Protein AF-A0A5L6UKN4-F1 (afdb_monomer_lite)

Radius of gyration: 23.19 Å; chains: 1; bounding box: 51×38×52 Å

Sequence (115 aa):
MRKDVLEGVLLHIMNEIHPNFAALAKQYNCDYRTVKRYYEAGLTGDLDKLRERKPSVPPLLHGFEEIIRDKLELNCSAASIFYFLGKKGYKGSYTTIKRYCRKYREEKVQKATIR

pLDDT: mean 83.46, std 8.92, range [52.97, 92.94]

Organism: Listeria monocytogenes (NCBI:txid1639)

Structure (mmCIF, N/CA/C/O backbone):
data_AF-A0A5L6UKN4-F1
#
_entry.id   AF-A0A5L6UKN4-F1
#
loop_
_atom_site.group_PDB
_atom_site.id
_atom_site.type_symbol
_atom_site.label_atom_id
_atom_site.label_alt_id
_atom_site.label_comp_id
_atom_site.label_asym_id
_atom_site.label_entity_id
_atom_site.label_seq_id
_atom_site.pdbx_PDB_ins_code
_atom_site.Cartn_x
_atom_site.Cartn_y
_atom_site.Cartn_z
_atom_site.occupancy
_atom_site.B_iso_or_equiv
_atom_site.auth_seq_id
_atom_site.auth_comp_id
_atom_site.auth_asym_id
_atom_site.auth_atom_id
_atom_site.pdbx_PDB_model_num
ATOM 1 N N . MET A 1 1 ? 12.580 3.727 -7.034 1.00 70.31 1 MET A N 1
ATOM 2 C CA . MET A 1 1 ? 12.918 3.656 -8.471 1.00 70.31 1 MET A CA 1
ATOM 3 C C . MET A 1 1 ? 14.361 4.115 -8.635 1.00 70.31 1 MET A C 1
ATOM 5 O O . MET A 1 1 ? 14.734 5.061 -7.950 1.00 70.31 1 MET A O 1
ATOM 9 N N . ARG A 1 2 ? 15.169 3.428 -9.448 1.00 78.38 2 ARG A N 1
ATOM 10 C CA . ARG A 1 2 ? 16.585 3.743 -9.701 1.00 78.38 2 ARG A CA 1
ATOM 11 C C . ARG A 1 2 ? 16.685 4.779 -10.825 1.00 78.38 2 ARG A C 1
ATOM 13 O O . ARG A 1 2 ? 16.261 4.495 -11.938 1.00 78.38 2 ARG A O 1
ATOM 20 N N . LYS A 1 3 ? 17.142 5.996 -10.508 1.00 84.12 3 LYS A N 1
ATOM 21 C CA . LYS A 1 3 ? 17.145 7.133 -11.451 1.00 84.12 3 LYS A CA 1
ATOM 22 C C . LYS A 1 3 ? 18.173 6.960 -12.573 1.00 84.12 3 LYS A C 1
ATOM 24 O O . LYS A 1 3 ? 17.873 7.261 -13.717 1.00 84.12 3 LYS A O 1
ATOM 29 N N . ASP A 1 4 ? 19.313 6.369 -12.243 1.00 85.88 4 ASP A N 1
ATOM 30 C CA . ASP A 1 4 ? 20.410 6.031 -13.151 1.00 85.88 4 ASP A CA 1
ATOM 31 C C . ASP A 1 4 ? 19.964 5.136 -14.319 1.00 85.88 4 ASP A C 1
ATOM 33 O O . ASP A 1 4 ? 20.252 5.424 -15.478 1.00 85.88 4 ASP A O 1
ATOM 37 N N . VAL A 1 5 ? 19.192 4.084 -14.027 1.00 84.62 5 VAL A N 1
ATOM 38 C CA . VAL A 1 5 ? 18.654 3.181 -15.061 1.00 84.62 5 VAL A CA 1
ATOM 39 C C . VAL A 1 5 ? 17.596 3.885 -15.910 1.00 84.62 5 VAL A C 1
ATOM 41 O O . VAL A 1 5 ? 17.497 3.632 -17.107 1.00 84.62 5 VAL A O 1
ATOM 44 N N . LEU A 1 6 ? 16.805 4.774 -15.303 1.00 85.44 6 LEU A N 1
ATOM 45 C CA . LEU A 1 6 ? 15.762 5.512 -16.008 1.00 85.44 6 LEU A CA 1
ATOM 46 C C . LEU A 1 6 ? 16.348 6.466 -17.048 1.00 85.44 6 LEU A C 1
ATOM 48 O O . LEU A 1 6 ? 15.924 6.437 -18.196 1.00 85.44 6 LEU A O 1
ATOM 52 N N . GLU A 1 7 ? 17.328 7.276 -16.655 1.00 86.31 7 GLU A N 1
ATOM 53 C CA . GLU A 1 7 ? 18.000 8.225 -17.546 1.00 86.31 7 GLU A CA 1
ATOM 54 C C . GLU A 1 7 ? 18.674 7.498 -18.714 1.00 86.31 7 GLU A C 1
ATOM 56 O O . GLU A 1 7 ? 18.486 7.875 -19.871 1.00 86.31 7 GLU A O 1
ATOM 61 N N . GLY A 1 8 ? 19.365 6.388 -18.428 1.00 84.94 8 GLY A N 1
ATOM 62 C CA . GLY A 1 8 ? 19.970 5.542 -19.456 1.00 84.94 8 GLY A CA 1
ATOM 63 C C . GLY A 1 8 ? 18.952 5.005 -20.461 1.00 84.94 8 GLY A C 1
ATOM 64 O O . GLY A 1 8 ? 19.192 5.028 -21.663 1.00 84.94 8 GLY A O 1
ATOM 65 N N . VAL A 1 9 ? 17.790 4.554 -19.991 1.00 86.88 9 VAL A N 1
ATOM 66 C CA . VAL A 1 9 ? 16.714 4.035 -20.844 1.00 86.88 9 VAL A CA 1
ATOM 67 C C . VAL A 1 9 ? 16.031 5.144 -21.654 1.00 86.88 9 VAL A C 1
ATOM 69 O O . VAL A 1 9 ? 15.761 4.944 -22.838 1.00 86.88 9 VAL A O 1
ATOM 72 N N . LEU A 1 10 ? 15.793 6.315 -21.057 1.00 85.62 10 LEU A N 1
ATOM 73 C CA . LEU A 1 10 ? 15.163 7.457 -21.730 1.00 85.62 10 LEU A CA 1
ATOM 74 C C . LEU A 1 10 ? 15.990 7.952 -22.916 1.00 85.62 10 LEU A C 1
ATOM 76 O O . LEU A 1 10 ? 15.417 8.239 -23.962 1.00 85.62 10 LEU A O 1
ATOM 80 N N . LEU A 1 11 ? 17.321 7.966 -22.801 1.00 86.25 11 LEU A N 1
ATOM 81 C CA . LEU A 1 11 ? 18.207 8.308 -23.918 1.00 86.25 11 LEU A CA 1
ATOM 82 C C . LEU A 1 11 ? 17.981 7.402 -25.138 1.00 86.25 11 LEU A C 1
ATOM 84 O O . LEU A 1 11 ? 17.990 7.873 -26.270 1.00 86.25 11 LEU A O 1
ATOM 88 N N . HIS A 1 12 ? 17.742 6.106 -24.929 1.00 85.31 12 HIS A N 1
ATOM 89 C CA . HIS A 1 12 ? 17.499 5.169 -26.031 1.00 85.31 12 HIS A CA 1
ATOM 90 C C . HIS A 1 12 ? 16.104 5.344 -26.637 1.00 85.31 12 HIS A C 1
ATOM 92 O O . HIS A 1 12 ? 15.956 5.231 -27.850 1.00 85.31 12 HIS A O 1
ATOM 98 N N . ILE A 1 13 ? 15.108 5.677 -25.810 1.00 85.69 13 ILE A N 1
ATOM 99 C CA . ILE A 1 13 ? 13.753 6.014 -26.266 1.00 85.69 13 ILE A CA 1
ATOM 100 C C . ILE A 1 13 ? 13.774 7.294 -27.115 1.00 85.69 13 ILE A C 1
ATOM 102 O O . ILE A 1 13 ? 13.182 7.309 -28.187 1.00 85.69 13 ILE A O 1
ATOM 106 N N . MET A 1 14 ? 14.495 8.335 -26.682 1.00 86.06 14 MET A N 1
ATOM 107 C CA . MET A 1 14 ? 14.640 9.594 -27.431 1.00 86.06 14 MET A CA 1
ATOM 108 C C . MET A 1 14 ? 15.326 9.405 -28.786 1.00 86.06 14 MET A C 1
ATOM 110 O O . MET A 1 14 ? 15.003 10.107 -29.735 1.00 86.06 14 MET A O 1
ATOM 114 N N . ASN A 1 15 ? 16.261 8.459 -28.872 1.00 87.75 15 ASN A N 1
ATOM 115 C CA . ASN A 1 15 ? 16.965 8.129 -30.109 1.00 87.75 15 ASN A CA 1
ATOM 116 C C . ASN A 1 15 ? 16.211 7.109 -30.984 1.00 87.75 15 ASN A C 1
ATOM 118 O O . ASN A 1 15 ? 16.760 6.683 -31.992 1.00 87.75 15 ASN A O 1
ATOM 122 N N . GLU A 1 16 ? 15.005 6.675 -30.590 1.00 80.94 16 GLU A N 1
ATOM 123 C CA . GLU A 1 16 ? 14.197 5.648 -31.277 1.00 80.94 16 GLU A CA 1
ATOM 124 C C . GLU A 1 16 ? 14.926 4.303 -31.494 1.00 80.94 16 GLU A C 1
ATOM 126 O O . GLU A 1 16 ? 14.575 3.501 -32.359 1.00 80.94 16 GLU A O 1
ATOM 131 N N . ILE A 1 17 ? 15.941 4.014 -30.672 1.00 85.06 17 ILE A N 1
ATOM 132 C CA . ILE A 1 17 ? 16.750 2.794 -30.763 1.00 85.06 17 ILE A CA 1
ATOM 133 C C . ILE A 1 17 ? 16.251 1.780 -29.738 1.00 85.06 17 ILE A C 1
ATOM 135 O O . ILE A 1 17 ? 16.056 2.096 -28.564 1.00 85.06 17 ILE A O 1
ATOM 139 N N . HIS A 1 18 ? 16.110 0.522 -30.158 1.00 85.44 18 HIS A N 1
ATOM 140 C CA . HIS A 1 18 ? 15.866 -0.582 -29.237 1.00 85.44 18 HIS A CA 1
ATOM 141 C C . HIS A 1 18 ? 17.174 -0.976 -28.525 1.00 85.44 18 HIS A C 1
ATOM 143 O O . HIS A 1 18 ? 18.078 -1.519 -29.169 1.00 85.44 18 HIS A O 1
ATOM 149 N N . PRO A 1 19 ? 17.324 -0.714 -27.214 1.00 85.94 19 PRO A N 1
ATOM 150 C CA . PRO A 1 19 ? 18.567 -1.004 -26.519 1.00 85.94 19 PRO A CA 1
ATOM 151 C C . PRO A 1 19 ? 18.771 -2.502 -26.301 1.00 85.94 19 PRO A C 1
ATOM 153 O O . PRO A 1 19 ? 17.829 -3.258 -26.057 1.00 85.94 19 PRO A O 1
ATOM 156 N N . ASN A 1 20 ? 20.034 -2.925 -26.227 1.00 91.31 20 ASN A N 1
ATOM 157 C CA . ASN A 1 20 ? 20.352 -4.226 -25.652 1.00 91.31 20 ASN A CA 1
ATOM 158 C C . ASN A 1 20 ? 20.206 -4.167 -24.123 1.00 91.31 20 ASN A C 1
ATOM 160 O O . ASN A 1 20 ? 21.107 -3.736 -23.398 1.00 91.31 20 ASN A O 1
ATOM 164 N N . PHE A 1 21 ? 19.069 -4.651 -23.629 1.00 90.75 21 PHE A N 1
ATOM 165 C CA . PHE A 1 21 ? 18.746 -4.648 -22.206 1.00 90.75 21 PHE A CA 1
ATOM 166 C C . PHE A 1 21 ? 19.772 -5.386 -21.333 1.00 90.75 21 PHE A C 1
ATOM 168 O O . PHE A 1 21 ? 20.006 -4.972 -20.201 1.00 90.75 21 PHE A O 1
ATOM 175 N N . ALA A 1 22 ? 20.396 -6.461 -21.829 1.00 90.50 22 ALA A N 1
ATOM 176 C CA . ALA A 1 22 ? 21.380 -7.229 -21.063 1.00 90.50 22 ALA A CA 1
ATOM 177 C C . ALA A 1 22 ? 22.715 -6.481 -20.921 1.00 90.50 22 ALA A C 1
ATOM 179 O O . ALA A 1 22 ? 23.371 -6.576 -19.884 1.00 90.50 22 ALA A O 1
ATOM 180 N N . ALA A 1 23 ? 23.106 -5.715 -21.942 1.00 91.62 23 ALA A N 1
ATOM 181 C CA . ALA A 1 23 ? 24.295 -4.869 -21.890 1.00 91.62 23 ALA A CA 1
ATOM 182 C C . ALA A 1 23 ? 24.097 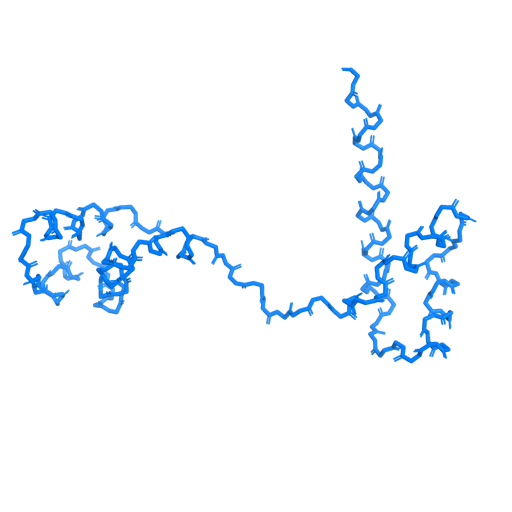-3.692 -20.921 1.00 91.62 23 ALA A C 1
ATOM 184 O O . ALA A 1 23 ? 24.929 -3.482 -20.038 1.00 91.62 23 ALA A O 1
ATOM 185 N N . LEU A 1 24 ? 22.952 -3.001 -21.005 1.00 90.25 24 LEU A N 1
ATOM 186 C CA . LEU A 1 24 ? 22.599 -1.931 -20.063 1.00 90.25 24 LEU A CA 1
ATOM 187 C C . LEU A 1 24 ? 22.506 -2.449 -18.623 1.00 90.25 24 LEU A C 1
ATOM 189 O O . LEU A 1 24 ? 23.006 -1.818 -17.696 1.00 90.25 24 LEU A O 1
ATOM 193 N N . ALA A 1 25 ? 21.920 -3.629 -18.425 1.00 91.62 25 ALA A N 1
ATOM 194 C CA . ALA A 1 25 ? 21.821 -4.257 -17.112 1.00 91.62 25 ALA A CA 1
ATOM 195 C C . ALA A 1 25 ? 23.197 -4.464 -16.457 1.00 91.62 25 ALA A C 1
ATOM 197 O O . ALA A 1 25 ? 23.364 -4.156 -15.277 1.00 91.62 25 ALA A O 1
ATOM 198 N N . LYS A 1 26 ? 24.196 -4.909 -17.233 1.00 92.94 26 LYS A N 1
ATOM 199 C CA . LYS A 1 26 ? 25.585 -5.048 -16.768 1.00 92.94 26 LYS A CA 1
ATOM 200 C C . LYS A 1 26 ? 26.220 -3.697 -16.439 1.00 92.94 26 LYS A C 1
ATOM 202 O O . LYS A 1 26 ? 26.846 -3.579 -15.392 1.00 92.94 26 LYS A O 1
ATOM 207 N N . GLN A 1 27 ? 26.022 -2.684 -17.286 1.00 90.56 27 GLN A N 1
ATOM 208 C CA . GLN A 1 27 ? 26.563 -1.336 -17.072 1.00 90.56 27 GLN A CA 1
ATOM 209 C C . GLN A 1 27 ? 26.046 -0.703 -15.772 1.00 90.56 27 GLN A C 1
ATOM 211 O O . GLN A 1 27 ? 26.821 -0.133 -15.010 1.00 90.56 27 GLN A O 1
ATOM 216 N N . TYR A 1 28 ? 24.747 -0.839 -15.491 1.00 88.50 28 TYR A N 1
ATOM 217 C CA . TYR A 1 28 ? 24.117 -0.275 -14.291 1.00 88.50 28 TYR A CA 1
ATOM 218 C C . TYR A 1 28 ? 24.094 -1.230 -13.086 1.00 88.50 28 TYR A C 1
ATOM 220 O O . TYR A 1 28 ? 23.513 -0.902 -12.043 1.00 88.50 28 TYR A O 1
ATOM 228 N N . ASN A 1 29 ? 24.711 -2.411 -13.217 1.00 91.50 29 ASN A N 1
ATOM 229 C CA . ASN A 1 29 ? 24.700 -3.484 -12.224 1.00 91.50 29 ASN A CA 1
ATOM 230 C C . ASN A 1 29 ? 23.282 -3.749 -11.675 1.00 91.50 29 ASN A C 1
ATOM 232 O O . ASN A 1 29 ? 22.999 -3.599 -10.481 1.00 91.50 29 ASN A O 1
ATOM 236 N N . CYS A 1 30 ? 22.345 -4.041 -12.577 1.00 88.75 30 CYS A N 1
ATOM 237 C CA . CYS A 1 30 ? 20.946 -4.300 -12.252 1.00 88.75 30 CYS A CA 1
ATOM 238 C C . CYS A 1 30 ? 20.409 -5.515 -13.018 1.00 88.75 30 CYS A C 1
ATOM 240 O O . CYS A 1 30 ? 21.026 -5.994 -13.964 1.00 88.75 30 CYS A O 1
ATOM 242 N N . ASP A 1 31 ? 19.253 -6.034 -12.602 1.00 92.12 31 ASP A N 1
ATOM 243 C 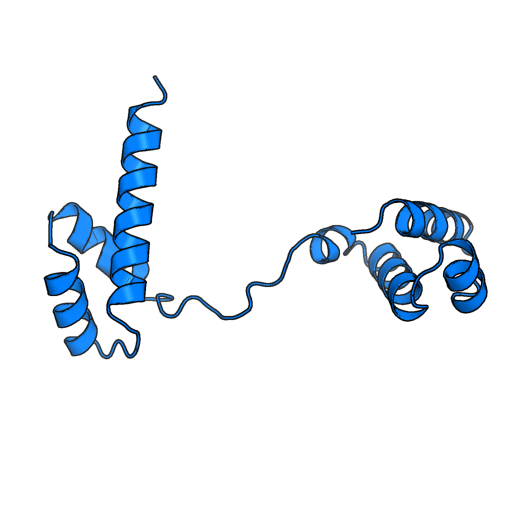CA . ASP A 1 31 ? 18.580 -7.111 -13.333 1.00 92.12 31 ASP A CA 1
ATOM 244 C C . ASP A 1 31 ? 18.028 -6.572 -14.665 1.00 92.12 31 ASP A C 1
ATOM 246 O O . ASP A 1 31 ? 17.353 -5.538 -14.690 1.00 92.12 31 ASP A O 1
ATOM 250 N N . TYR A 1 32 ? 18.254 -7.308 -15.754 1.00 91.81 32 TYR A N 1
ATOM 251 C CA . TYR A 1 32 ? 17.661 -7.089 -17.079 1.00 91.81 32 TYR A CA 1
ATOM 252 C C . TYR A 1 32 ? 16.161 -6.753 -17.025 1.00 91.81 32 TYR A C 1
ATOM 254 O O . TYR A 1 32 ? 15.700 -5.844 -17.718 1.00 91.81 32 TYR A O 1
ATOM 262 N N . ARG A 1 33 ? 15.397 -7.442 -16.167 1.00 90.75 33 ARG A N 1
ATOM 263 C CA . ARG A 1 33 ? 13.952 -7.233 -15.990 1.00 90.75 33 ARG A CA 1
ATOM 264 C C . ARG A 1 33 ? 13.638 -5.818 -15.522 1.00 90.75 33 ARG A C 1
ATOM 266 O O . ARG A 1 33 ? 12.594 -5.275 -15.870 1.00 90.75 33 ARG A O 1
ATOM 273 N N . THR A 1 34 ? 14.540 -5.217 -14.752 1.00 88.81 34 THR A N 1
ATOM 274 C CA . THR A 1 34 ? 14.419 -3.828 -14.305 1.00 88.81 34 THR A CA 1
ATOM 275 C C . THR A 1 34 ? 14.570 -2.885 -15.491 1.00 88.81 34 THR A C 1
ATOM 277 O O . THR A 1 34 ? 13.695 -2.055 -15.696 1.00 88.81 34 THR A O 1
ATOM 280 N N . VAL A 1 35 ? 15.607 -3.052 -16.317 1.00 90.31 35 VAL A N 1
ATO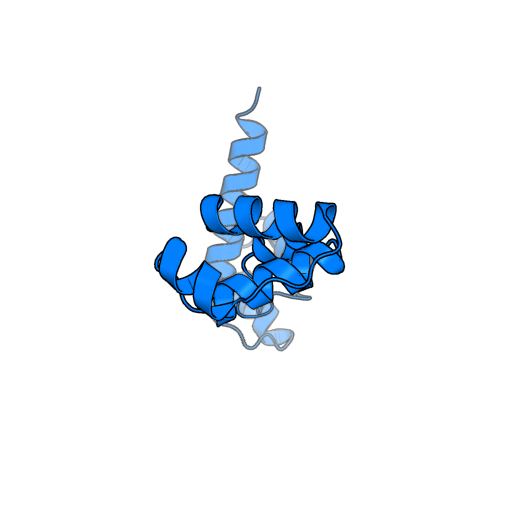M 281 C CA . VAL A 1 35 ? 15.822 -2.217 -17.514 1.00 90.31 35 VAL A CA 1
ATOM 282 C C . VAL A 1 35 ? 14.643 -2.332 -18.482 1.00 90.31 35 VAL A C 1
ATOM 284 O O . VAL A 1 35 ? 14.089 -1.319 -18.903 1.00 90.31 35 VAL A O 1
ATOM 287 N N . LYS A 1 36 ? 14.196 -3.563 -18.767 1.00 91.38 36 LYS A N 1
ATOM 288 C CA . LYS A 1 36 ? 13.043 -3.819 -19.638 1.00 91.38 36 LYS A CA 1
ATOM 289 C C . LYS A 1 36 ? 11.769 -3.155 -19.113 1.00 91.38 36 LYS A C 1
ATOM 291 O O . LYS A 1 36 ? 11.101 -2.451 -19.860 1.00 91.38 36 LYS A O 1
ATOM 296 N N . ARG A 1 37 ? 11.471 -3.307 -17.819 1.00 89.38 37 ARG A N 1
ATOM 297 C CA . ARG A 1 37 ? 10.297 -2.685 -17.187 1.00 89.38 37 ARG A CA 1
ATOM 298 C C . ARG A 1 37 ? 10.322 -1.158 -17.295 1.00 89.38 37 ARG A C 1
ATOM 300 O O . ARG A 1 37 ? 9.271 -0.546 -17.447 1.00 89.38 37 ARG A O 1
ATOM 307 N N . TYR A 1 38 ? 11.499 -0.543 -17.180 1.00 88.81 38 TYR A N 1
ATOM 308 C CA . TYR A 1 38 ? 11.649 0.912 -17.282 1.00 88.81 38 TYR A CA 1
ATOM 309 C C . TYR A 1 38 ? 11.477 1.377 -18.729 1.00 88.81 38 TYR A C 1
ATOM 311 O O . TYR A 1 38 ? 10.859 2.411 -18.953 1.00 88.81 38 TYR A O 1
ATOM 319 N N . TYR A 1 39 ? 11.971 0.600 -19.698 1.00 89.00 39 TYR A N 1
ATOM 320 C CA . TYR A 1 39 ? 11.813 0.892 -21.124 1.00 89.00 39 TYR A CA 1
ATOM 321 C C . TYR A 1 39 ? 10.354 0.806 -21.560 1.00 89.00 39 TYR A C 1
ATOM 323 O O . TYR A 1 39 ? 9.834 1.749 -22.148 1.00 89.00 39 TYR A O 1
ATOM 331 N N . GLU A 1 40 ? 9.668 -0.277 -21.194 1.00 89.00 40 GLU A N 1
ATOM 332 C CA . GLU A 1 40 ? 8.244 -0.453 -21.485 1.00 89.00 40 GLU A CA 1
ATOM 333 C C . GLU A 1 40 ? 7.416 0.673 -20.864 1.00 89.00 40 GLU A C 1
ATOM 335 O O . GLU A 1 40 ? 6.627 1.302 -21.555 1.00 89.00 40 GLU A O 1
ATOM 340 N N . ALA A 1 41 ? 7.645 1.001 -19.591 1.00 86.50 41 ALA A N 1
ATOM 341 C CA . ALA A 1 41 ? 6.906 2.077 -18.940 1.00 86.50 41 ALA A CA 1
ATOM 342 C C . ALA A 1 41 ? 7.233 3.478 -19.472 1.00 86.50 41 ALA A C 1
ATOM 344 O O . ALA A 1 41 ? 6.366 4.349 -19.430 1.00 86.50 41 ALA A O 1
ATOM 345 N N . GLY A 1 42 ? 8.456 3.695 -19.965 1.00 84.44 42 GLY A N 1
ATOM 346 C CA . GLY A 1 42 ? 8.836 4.906 -20.692 1.00 84.44 42 GLY A CA 1
ATOM 347 C C . GLY A 1 42 ? 8.060 5.059 -21.995 1.00 84.44 42 GLY A C 1
ATOM 348 O O . GLY A 1 42 ? 7.610 6.157 -22.302 1.00 84.44 42 GLY A O 1
ATOM 349 N N . LEU A 1 43 ? 7.834 3.952 -22.707 1.00 84.00 43 LEU A N 1
ATOM 350 C CA . LEU A 1 43 ? 7.058 3.927 -23.944 1.00 84.00 43 LEU A CA 1
ATOM 351 C C . LEU A 1 43 ? 5.566 4.210 -23.700 1.00 84.00 43 LEU A C 1
ATOM 353 O O . LEU A 1 43 ? 4.949 4.963 -24.445 1.00 84.00 43 LEU A O 1
ATOM 357 N N . THR A 1 44 ? 4.984 3.623 -22.649 1.00 81.50 44 THR A N 1
ATOM 358 C CA . THR A 1 44 ? 3.554 3.784 -22.325 1.00 81.50 44 THR A CA 1
ATOM 359 C C . THR A 1 44 ? 3.229 5.093 -21.595 1.00 81.50 44 THR A C 1
ATOM 361 O O . THR A 1 44 ? 2.055 5.388 -21.387 1.00 81.50 44 THR A O 1
ATOM 364 N N . GLY A 1 45 ? 4.234 5.860 -21.152 1.00 78.69 45 GLY A N 1
ATOM 365 C CA . GLY A 1 45 ? 4.038 7.042 -20.298 1.00 78.69 45 GLY A CA 1
ATOM 366 C C . GLY A 1 45 ? 3.652 6.714 -18.847 1.00 78.69 45 GLY A C 1
ATOM 367 O O . GLY A 1 45 ? 3.245 7.590 -18.092 1.00 78.69 45 GLY A O 1
ATOM 368 N N . ASP A 1 46 ? 3.815 5.457 -18.425 1.00 78.44 46 ASP A N 1
ATOM 369 C CA . ASP A 1 46 ? 3.374 4.923 -17.128 1.00 78.44 46 ASP A CA 1
ATOM 370 C C . ASP A 1 46 ? 4.477 4.959 -16.047 1.00 78.44 46 ASP A C 1
ATOM 372 O O . ASP A 1 46 ? 4.456 4.200 -15.070 1.00 78.44 46 ASP A O 1
ATOM 376 N N . LEU A 1 47 ? 5.457 5.856 -16.191 1.00 74.00 47 LEU A N 1
ATOM 377 C CA . LEU A 1 47 ? 6.567 6.028 -15.242 1.00 74.00 47 LEU A CA 1
ATOM 378 C C . LEU A 1 47 ? 6.090 6.326 -13.814 1.00 74.00 47 LEU A C 1
ATOM 380 O O . LEU A 1 47 ? 6.674 5.831 -12.846 1.00 74.00 47 LEU A O 1
ATOM 384 N N . ASP A 1 48 ? 5.014 7.097 -13.670 1.00 70.88 48 ASP A N 1
ATOM 385 C CA . ASP A 1 48 ? 4.464 7.444 -12.359 1.00 70.88 48 ASP A CA 1
ATOM 386 C C . ASP A 1 48 ? 3.885 6.214 -11.645 1.00 70.88 48 ASP A C 1
ATOM 388 O O . ASP A 1 48 ? 4.121 6.015 -10.448 1.00 70.88 48 ASP A O 1
ATOM 392 N N . LYS A 1 49 ? 3.296 5.274 -12.396 1.00 68.69 49 LYS A N 1
ATOM 393 C CA . LYS A 1 49 ? 2.803 3.992 -11.864 1.00 68.69 49 LYS A CA 1
ATOM 394 C C . LYS A 1 49 ? 3.930 3.074 -11.376 1.00 68.69 49 LYS A C 1
ATOM 396 O O . LYS A 1 49 ? 3.684 2.178 -10.570 1.00 68.69 49 LYS A O 1
ATOM 401 N N . LEU A 1 50 ? 5.177 3.265 -11.830 1.00 70.81 50 LEU A N 1
ATOM 402 C CA . LEU A 1 50 ? 6.341 2.552 -11.278 1.00 70.81 50 LEU A CA 1
ATOM 403 C C . LEU A 1 50 ? 6.769 3.072 -9.907 1.00 70.81 50 LEU A C 1
ATOM 405 O O . LEU A 1 50 ? 7.372 2.316 -9.134 1.00 70.81 50 LEU A O 1
ATOM 409 N N . ARG A 1 51 ? 6.519 4.354 -9.626 1.00 70.12 51 ARG A N 1
ATOM 410 C CA . ARG A 1 51 ? 6.827 4.977 -8.333 1.00 70.12 51 ARG A CA 1
ATOM 411 C C . ARG A 1 51 ? 5.785 4.594 -7.295 1.00 70.12 51 ARG A C 1
ATOM 413 O O . ARG A 1 51 ? 6.135 4.404 -6.129 1.00 70.12 51 ARG A O 1
ATOM 420 N N . GLU A 1 52 ? 4.541 4.441 -7.725 1.00 68.69 52 GLU A N 1
ATOM 421 C CA . GLU A 1 52 ? 3.445 4.038 -6.862 1.00 68.69 52 GLU A CA 1
ATOM 422 C C . GLU A 1 52 ? 3.588 2.578 -6.427 1.00 68.69 52 GLU A C 1
ATOM 424 O O . GLU A 1 52 ? 3.534 1.621 -7.205 1.00 68.69 52 GLU A O 1
ATOM 429 N N . ARG A 1 53 ? 3.771 2.389 -5.121 1.00 63.62 53 ARG A N 1
ATOM 430 C CA . ARG A 1 53 ? 3.711 1.063 -4.519 1.00 63.62 53 ARG A CA 1
ATOM 431 C C . ARG A 1 53 ? 2.239 0.661 -4.489 1.00 63.62 53 ARG A C 1
ATOM 433 O O . ARG A 1 53 ? 1.487 1.210 -3.687 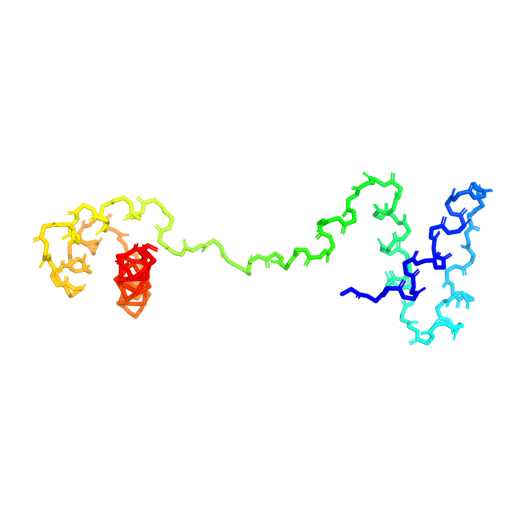1.00 63.62 53 ARG A O 1
ATOM 440 N N . LYS A 1 54 ? 1.829 -0.281 -5.349 1.00 62.44 54 LYS A N 1
ATOM 441 C CA . LYS A 1 54 ? 0.464 -0.828 -5.304 1.00 62.44 54 LYS A CA 1
ATOM 442 C C . LYS A 1 54 ? 0.154 -1.263 -3.863 1.00 62.44 54 LYS A C 1
ATOM 444 O O . LYS A 1 54 ? 0.939 -2.037 -3.301 1.00 62.44 54 LYS A O 1
ATOM 449 N N . PRO A 1 55 ? -0.932 -0.773 -3.241 1.00 59.59 55 PRO A N 1
ATOM 450 C CA . PRO A 1 55 ? -1.323 -1.258 -1.930 1.00 59.59 55 PRO A CA 1
ATOM 451 C C . PRO A 1 55 ? -1.628 -2.755 -2.039 1.00 59.59 55 PRO A C 1
ATOM 453 O O . PRO A 1 55 ? -2.331 -3.196 -2.943 1.00 59.59 55 PRO A O 1
ATOM 456 N N . SER A 1 56 ? -1.044 -3.539 -1.133 1.00 56.31 56 SER A N 1
ATOM 457 C CA . SER A 1 56 ? -1.053 -5.007 -1.195 1.00 56.31 56 SER A CA 1
ATOM 458 C C . SER A 1 56 ? -2.451 -5.631 -1.121 1.00 56.31 56 SER A C 1
ATOM 460 O O . SER A 1 56 ? -2.598 -6.794 -1.478 1.00 56.31 56 SER A O 1
ATOM 462 N N . VAL A 1 57 ? -3.451 -4.912 -0.608 1.00 56.28 57 VAL A N 1
ATOM 463 C CA . VAL A 1 57 ? -4.812 -5.409 -0.369 1.00 56.28 57 VAL A CA 1
ATOM 464 C C . VAL A 1 57 ? -5.752 -4.193 -0.359 1.00 56.28 57 VAL A C 1
ATOM 466 O O . VAL A 1 57 ? -5.368 -3.170 0.222 1.00 56.28 57 VAL A O 1
ATOM 469 N N . PRO A 1 58 ? -6.966 -4.262 -0.942 1.00 59.31 58 PRO A N 1
ATOM 470 C CA . PRO A 1 58 ? -8.011 -3.285 -0.651 1.00 59.31 58 PRO A CA 1
ATOM 471 C C . PRO A 1 58 ? -8.194 -3.189 0.870 1.00 59.31 58 PRO A C 1
ATOM 473 O O . PRO A 1 58 ? -8.203 -4.230 1.536 1.00 59.31 58 PRO A O 1
ATOM 476 N N . PRO A 1 59 ? -8.320 -1.991 1.464 1.00 68.12 59 PRO A N 1
ATOM 477 C CA . PRO A 1 59 ? -8.573 -1.894 2.892 1.00 68.12 59 PRO A CA 1
ATOM 478 C C . PRO A 1 59 ? -9.822 -2.716 3.215 1.00 68.12 59 PRO A C 1
ATOM 480 O O . PRO A 1 59 ? -10.862 -2.505 2.601 1.00 68.12 59 PRO A O 1
ATOM 483 N N . LEU A 1 60 ? -9.757 -3.629 4.191 1.00 72.56 60 LEU A N 1
ATOM 484 C CA . LEU A 1 60 ? -10.930 -4.394 4.664 1.00 72.56 60 LEU A CA 1
ATOM 485 C C . LEU A 1 60 ? -12.120 -3.496 5.067 1.00 72.56 60 LEU A C 1
ATOM 487 O O . LEU A 1 60 ? -13.229 -3.976 5.271 1.00 72.56 60 LEU A O 1
ATOM 491 N N . LEU A 1 61 ? -11.862 -2.199 5.217 1.00 74.50 61 LEU A N 1
ATOM 492 C CA . LEU A 1 61 ? -12.799 -1.139 5.554 1.00 74.50 61 LEU A CA 1
ATOM 493 C C . LEU A 1 61 ? -13.563 -0.583 4.343 1.00 74.50 61 LEU A C 1
ATOM 495 O O . LEU A 1 61 ? -14.471 0.219 4.546 1.00 74.50 61 LEU A O 1
ATOM 499 N N . HIS A 1 62 ? -13.226 -0.983 3.112 1.00 72.50 62 HIS A N 1
ATOM 500 C CA . HIS A 1 62 ? -13.860 -0.470 1.900 1.00 72.50 62 HIS A CA 1
ATOM 501 C C . HIS A 1 62 ? -15.381 -0.704 1.952 1.00 72.50 62 HIS A C 1
ATOM 503 O O . HIS A 1 62 ? -15.839 -1.841 2.050 1.00 72.50 62 HIS A O 1
ATOM 509 N N . GLY A 1 63 ? -16.162 0.381 1.924 1.00 81.44 63 GLY A N 1
ATOM 510 C CA . GLY A 1 63 ? -17.627 0.364 2.066 1.00 81.44 63 GLY A CA 1
ATOM 511 C C . GLY A 1 63 ? -18.167 0.573 3.490 1.00 81.44 63 GLY A C 1
ATOM 512 O O . GLY A 1 63 ? -19.359 0.813 3.656 1.00 81.44 63 GLY A O 1
ATOM 513 N N . PHE A 1 64 ? -17.319 0.547 4.522 1.00 84.50 64 PHE A N 1
ATOM 514 C CA . PHE A 1 64 ? -17.705 0.839 5.913 1.00 84.50 64 PHE A CA 1
ATOM 515 C C . PHE A 1 64 ? -17.132 2.160 6.442 1.00 84.50 64 PHE A C 1
ATOM 517 O O . PHE A 1 64 ? -17.473 2.574 7.549 1.00 84.50 64 PHE A O 1
ATOM 524 N N . GLU A 1 65 ? -16.275 2.831 5.673 1.00 85.50 65 GLU A N 1
ATOM 525 C CA . GLU A 1 65 ? -15.576 4.048 6.099 1.00 85.50 65 GLU A CA 1
ATOM 526 C C . GLU A 1 65 ? -16.519 5.196 6.460 1.00 85.50 65 GLU A C 1
ATOM 528 O O . GLU A 1 65 ? -16.317 5.841 7.487 1.00 85.50 65 GLU A O 1
ATOM 533 N N . GLU A 1 66 ? -17.552 5.440 5.651 1.00 87.31 66 GLU A N 1
ATOM 534 C CA . GLU A 1 66 ? -18.551 6.487 5.912 1.00 87.31 66 GLU A CA 1
ATOM 535 C C . GLU A 1 66 ? -19.311 6.204 7.204 1.00 87.31 66 GLU A C 1
ATOM 537 O O . GLU A 1 66 ? -19.328 7.029 8.110 1.00 87.31 66 GLU A O 1
ATOM 542 N N . ILE A 1 67 ? -19.795 4.969 7.358 1.00 88.62 67 ILE A N 1
ATOM 543 C CA . ILE A 1 67 ? -20.487 4.518 8.568 1.00 88.62 67 ILE A CA 1
ATOM 544 C C . ILE A 1 67 ? -19.608 4.727 9.808 1.00 88.62 67 ILE A C 1
ATOM 546 O O . ILE A 1 67 ? -20.093 5.166 10.848 1.00 88.62 67 ILE A O 1
ATOM 550 N N . ILE A 1 68 ? -18.314 4.405 9.727 1.00 87.75 68 ILE A N 1
ATOM 551 C CA . ILE A 1 68 ? -17.383 4.602 10.845 1.00 87.75 68 ILE A CA 1
ATOM 552 C C . ILE A 1 68 ? -17.215 6.092 11.155 1.00 87.75 68 ILE A C 1
ATOM 554 O O . ILE A 1 68 ? -17.168 6.457 12.330 1.00 87.75 68 ILE A O 1
ATOM 558 N N . ARG A 1 69 ? -17.148 6.943 10.127 1.00 87.81 69 ARG A N 1
ATOM 559 C CA . ARG A 1 69 ? -17.007 8.398 10.257 1.00 87.81 69 ARG A CA 1
ATOM 560 C C . ARG A 1 69 ? -18.210 9.016 10.959 1.00 87.81 69 ARG A C 1
ATOM 562 O O . ARG A 1 69 ? -18.021 9.675 11.977 1.00 87.81 69 ARG A O 1
ATOM 569 N N . ASP A 1 70 ? -19.419 8.683 10.515 1.00 90.31 70 ASP A N 1
ATOM 570 C CA . ASP A 1 70 ? -20.666 9.160 11.121 1.00 90.31 70 ASP A CA 1
ATOM 571 C C . ASP A 1 70 ? -20.734 8.783 12.604 1.00 90.31 70 ASP A C 1
ATOM 573 O O . ASP A 1 70 ? -21.084 9.583 13.472 1.00 90.31 70 ASP A O 1
ATOM 577 N N . LYS A 1 71 ? -20.352 7.543 12.940 1.00 88.88 71 LYS A N 1
ATOM 578 C CA . LYS A 1 71 ? -20.339 7.090 14.338 1.00 88.88 71 LYS A CA 1
ATOM 579 C C . LYS A 1 71 ? -19.230 7.746 15.162 1.00 88.88 71 LYS A C 1
ATOM 581 O O . LYS A 1 71 ? -19.422 7.956 16.360 1.00 88.88 71 LYS A O 1
ATOM 586 N N . LEU A 1 72 ? -18.093 8.086 14.559 1.00 87.50 72 LEU A N 1
ATOM 587 C CA . LEU A 1 72 ? -17.031 8.835 15.231 1.00 87.50 72 LEU A CA 1
ATOM 588 C C . LEU A 1 72 ? -17.435 10.282 15.523 1.00 87.50 72 LEU A C 1
ATOM 590 O O . LEU A 1 72 ? -17.049 10.800 16.569 1.00 87.50 72 LEU A O 1
ATOM 594 N N . GLU A 1 73 ? -18.218 10.919 14.652 1.00 86.12 73 GLU A N 1
ATOM 595 C CA . GLU A 1 73 ? -18.768 12.260 14.895 1.00 86.12 73 GLU A CA 1
ATOM 596 C C . GLU A 1 73 ? -19.776 12.272 16.045 1.00 86.12 73 GLU A C 1
ATOM 598 O O . GLU A 1 73 ? -19.780 13.196 16.855 1.00 86.12 73 GLU A O 1
ATOM 603 N N . LEU A 1 74 ? -20.525 11.181 16.209 1.00 87.62 74 LEU A N 1
ATOM 604 C CA . LEU A 1 74 ? -21.384 10.936 17.372 1.00 87.62 74 LEU A CA 1
ATOM 605 C C . LEU A 1 74 ? -20.603 10.549 18.648 1.00 87.62 74 LEU A C 1
ATOM 607 O O . LEU A 1 74 ? -21.200 10.064 19.607 1.00 87.62 74 LEU A O 1
ATOM 611 N N . ASN A 1 75 ? -19.275 10.714 18.675 1.00 84.62 75 ASN A N 1
ATOM 612 C CA . ASN A 1 75 ? -18.389 10.377 19.798 1.00 84.62 75 ASN A CA 1
ATOM 613 C C . ASN A 1 75 ? -18.473 8.911 20.275 1.00 84.62 75 ASN A C 1
ATOM 615 O O . ASN A 1 75 ? -18.174 8.602 21.431 1.00 84.62 75 ASN A O 1
ATOM 619 N N . CYS A 1 76 ? -18.827 7.973 19.391 1.00 87.38 76 CYS A N 1
ATOM 620 C CA . CYS A 1 76 ? -18.851 6.553 19.738 1.00 87.38 76 CYS A CA 1
ATOM 621 C C . CYS A 1 76 ? -17.435 5.992 19.970 1.00 87.38 76 CYS A C 1
ATOM 623 O O . CYS A 1 76 ? -16.449 6.403 19.347 1.00 87.38 76 CYS A O 1
ATOM 625 N N . SER A 1 77 ? -17.329 4.996 20.855 1.00 89.31 77 SER A N 1
ATOM 626 C CA . SER A 1 77 ? -16.073 4.281 21.087 1.00 89.31 77 SER A CA 1
ATOM 627 C C . SER A 1 77 ? -15.752 3.328 19.928 1.00 89.31 77 SER A C 1
ATOM 629 O O . SER A 1 77 ? -16.634 2.805 19.250 1.00 89.31 77 SER A O 1
ATOM 631 N N . ALA A 1 78 ? -14.466 3.040 19.704 1.00 87.69 78 ALA A N 1
ATOM 632 C CA . ALA A 1 78 ? -14.063 2.099 18.652 1.00 87.69 78 ALA A CA 1
ATOM 633 C C . ALA A 1 78 ? -14.648 0.687 18.866 1.00 87.69 78 ALA A C 1
ATOM 635 O O . ALA A 1 78 ? -14.903 -0.030 17.900 1.00 87.69 78 ALA A O 1
ATOM 636 N N . ALA A 1 79 ? -14.874 0.294 20.124 1.00 90.94 79 ALA A N 1
ATOM 637 C CA . ALA A 1 79 ? -15.475 -0.990 20.467 1.00 90.94 79 ALA A CA 1
ATOM 638 C C . ALA A 1 79 ? -16.949 -1.058 20.042 1.00 90.94 79 ALA A C 1
ATOM 640 O O . ALA A 1 79 ? -17.351 -2.036 19.414 1.00 90.94 79 ALA A O 1
ATOM 641 N N . SER A 1 80 ? -17.746 -0.016 20.313 1.00 90.62 80 SER A N 1
ATOM 642 C CA . SER A 1 80 ? -19.159 -0.000 19.911 1.00 90.62 80 SER A CA 1
ATOM 643 C C . SER A 1 80 ? -19.321 0.017 18.390 1.00 90.62 80 SER A C 1
ATOM 645 O O . SER A 1 80 ? -20.179 -0.687 17.858 1.00 90.62 80 SER A O 1
ATOM 647 N N . ILE A 1 81 ? -18.442 0.732 17.681 1.00 90.62 81 ILE A N 1
ATOM 648 C CA . ILE A 1 81 ? -18.389 0.732 16.213 1.00 90.62 81 ILE A CA 1
ATOM 649 C C . ILE A 1 81 ? -18.102 -0.678 15.676 1.00 90.62 81 ILE A C 1
ATOM 651 O O . ILE A 1 81 ? -18.770 -1.124 14.746 1.00 90.62 81 ILE A O 1
ATOM 655 N N . PHE A 1 82 ? -17.164 -1.414 16.278 1.00 91.88 82 PHE A N 1
ATOM 656 C CA . PHE A 1 82 ? -16.865 -2.790 15.872 1.00 91.88 82 PHE A CA 1
ATOM 657 C C . PHE A 1 82 ? -18.053 -3.737 16.062 1.00 91.88 82 PHE A C 1
ATOM 659 O O . PHE A 1 82 ? -18.397 -4.465 15.134 1.00 91.88 82 PHE A O 1
ATOM 666 N N . TYR A 1 83 ? -18.730 -3.686 17.212 1.00 91.69 83 TYR A N 1
ATOM 667 C CA . TYR A 1 83 ? -19.932 -4.494 17.437 1.00 91.69 83 TYR A CA 1
ATOM 668 C C . TYR A 1 83 ? -21.054 -4.157 16.447 1.00 91.69 83 TYR A C 1
ATOM 670 O O . TYR A 1 83 ? -21.730 -5.054 15.945 1.00 91.69 83 TYR A O 1
ATOM 678 N N . PHE A 1 84 ? -21.240 -2.874 16.129 1.00 91.31 84 PHE A N 1
ATOM 679 C CA . PHE A 1 84 ? -22.216 -2.437 15.133 1.00 91.31 84 PHE A CA 1
ATOM 680 C C . PHE A 1 84 ? -21.886 -2.958 13.729 1.00 91.31 84 PHE A C 1
ATOM 682 O O . PHE A 1 84 ? -22.761 -3.457 13.025 1.00 91.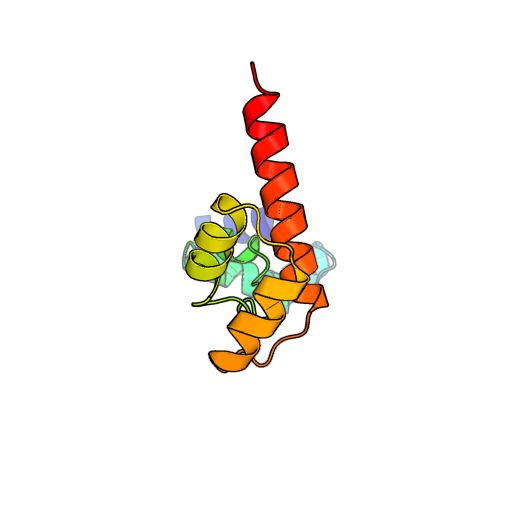31 84 PHE A O 1
ATOM 689 N N . LEU A 1 85 ? -20.615 -2.888 13.338 1.00 89.62 85 LEU A N 1
ATOM 690 C CA . LEU A 1 85 ? -20.139 -3.408 12.061 1.00 89.62 85 LEU A CA 1
ATOM 691 C C . LEU A 1 85 ? -20.262 -4.931 11.976 1.00 89.62 85 LEU A C 1
ATOM 693 O O . LEU A 1 85 ? -20.638 -5.444 10.924 1.00 89.62 85 LEU A O 1
ATOM 697 N N . GLY A 1 86 ? -20.036 -5.648 13.080 1.00 88.38 86 GLY A N 1
ATOM 698 C CA . GLY A 1 86 ? -20.282 -7.088 13.164 1.00 88.38 86 GLY A CA 1
ATOM 699 C C . GLY A 1 86 ? -21.733 -7.445 12.825 1.00 88.38 86 GLY A C 1
ATOM 700 O O . GLY A 1 86 ? -21.970 -8.347 12.026 1.00 88.38 86 GLY A O 1
ATOM 701 N N . LYS A 1 87 ? -22.708 -6.666 13.320 1.00 91.06 87 LYS A N 1
ATOM 702 C CA . LYS A 1 87 ? -24.131 -6.827 12.952 1.00 91.06 87 LYS A CA 1
ATOM 703 C C . LYS A 1 87 ? -24.407 -6.548 11.470 1.00 91.06 87 LYS A C 1
ATOM 705 O O . LYS A 1 87 ? -25.330 -7.124 10.910 1.00 91.06 87 LYS A O 1
ATOM 710 N N . LYS A 1 88 ? -23.612 -5.684 10.830 1.00 87.06 88 LYS A N 1
ATOM 711 C CA . LYS A 1 88 ? -23.681 -5.384 9.389 1.00 87.06 88 LYS A CA 1
ATOM 712 C C . LYS A 1 88 ? -22.870 -6.349 8.508 1.00 87.06 88 LYS A C 1
ATOM 714 O O . LYS A 1 88 ? -22.802 -6.142 7.302 1.00 87.06 88 LYS A O 1
ATOM 719 N N . GLY A 1 89 ? -22.260 -7.389 9.083 1.00 87.19 89 GLY A N 1
ATOM 720 C CA . GLY A 1 89 ? -21.514 -8.404 8.333 1.00 87.19 89 GLY A CA 1
ATOM 721 C C . GLY A 1 89 ? -20.036 -8.079 8.092 1.00 87.19 89 GLY A C 1
ATOM 722 O O . GLY A 1 89 ? -19.414 -8.673 7.212 1.00 87.19 89 GLY A O 1
ATOM 723 N N . TYR A 1 90 ? -19.446 -7.159 8.858 1.00 87.44 90 TYR A N 1
ATOM 724 C CA . TYR A 1 90 ? -18.010 -6.891 8.794 1.00 87.44 90 TYR A CA 1
ATOM 725 C C . TYR A 1 90 ? -17.197 -8.087 9.310 1.00 87.44 90 TYR A C 1
ATOM 727 O O . TYR A 1 90 ? -17.361 -8.518 10.450 1.00 87.44 90 TYR A O 1
ATOM 735 N N . LYS A 1 91 ? -16.286 -8.596 8.473 1.00 84.62 91 LYS A N 1
ATOM 736 C CA . LYS A 1 91 ? -15.439 -9.771 8.765 1.00 84.62 91 LYS A CA 1
ATOM 737 C C . LYS A 1 91 ? -14.017 -9.423 9.221 1.00 84.62 91 LYS A C 1
ATOM 739 O O . LYS A 1 91 ? -13.202 -10.317 9.425 1.00 84.62 91 LYS A O 1
ATOM 744 N N . GLY A 1 92 ? -13.684 -8.137 9.321 1.00 85.19 92 GLY A N 1
ATOM 745 C CA . GLY A 1 92 ? -12.344 -7.709 9.709 1.00 85.19 92 GLY A CA 1
ATOM 746 C C . GLY A 1 92 ? -12.112 -7.712 11.217 1.00 85.19 92 GLY A C 1
ATOM 747 O O 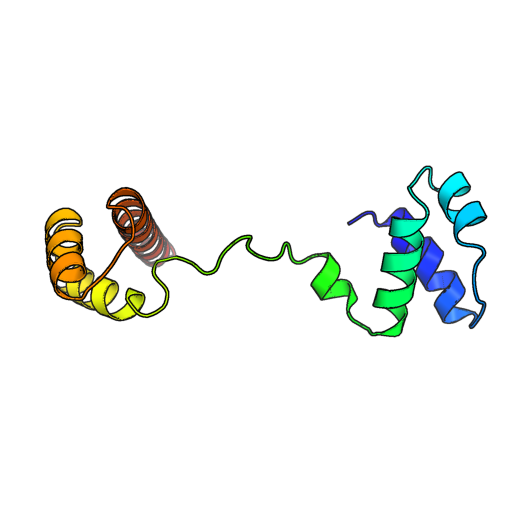. GLY A 1 92 ? -13.023 -7.879 12.024 1.00 85.19 92 GLY A O 1
ATOM 748 N N . SER A 1 93 ? -10.863 -7.472 11.612 1.00 88.62 93 SER A N 1
ATOM 749 C CA . SER A 1 93 ? -10.477 -7.399 13.020 1.00 88.62 93 SER A CA 1
ATOM 750 C C . SER A 1 93 ? -10.812 -6.047 13.660 1.00 88.62 93 SER A C 1
ATOM 752 O O . SER A 1 93 ? -10.781 -4.992 13.013 1.00 88.62 93 SER A O 1
ATOM 754 N N . TYR A 1 94 ? -11.010 -6.061 14.981 1.00 89.50 94 TYR A N 1
ATOM 755 C CA . TYR A 1 94 ? -11.108 -4.852 15.806 1.00 89.50 94 TYR A CA 1
ATOM 756 C C . TYR A 1 94 ? -9.879 -3.939 15.662 1.00 89.50 94 TYR A C 1
ATOM 758 O O . TYR A 1 94 ? -10.001 -2.714 15.632 1.00 89.50 94 TYR A O 1
ATOM 766 N N . THR A 1 95 ? -8.683 -4.521 15.526 1.00 88.94 95 THR A N 1
ATOM 767 C CA . THR A 1 95 ? -7.421 -3.773 15.402 1.00 88.94 95 THR A CA 1
ATOM 768 C C . THR A 1 95 ? -7.401 -2.865 14.173 1.00 88.94 95 THR A C 1
ATOM 770 O O . THR A 1 95 ? -6.856 -1.763 14.242 1.00 88.94 95 THR A O 1
ATOM 773 N N . THR A 1 96 ? -8.044 -3.287 13.083 1.00 87.69 96 THR A N 1
ATOM 774 C CA . THR A 1 96 ? -8.182 -2.508 11.846 1.00 87.69 96 THR A CA 1
ATOM 775 C C . THR A 1 96 ? -9.042 -1.262 12.067 1.00 87.69 96 THR A C 1
ATOM 777 O O . THR A 1 96 ? -8.617 -0.156 11.736 1.00 87.69 96 THR A O 1
ATOM 780 N N . ILE A 1 97 ? -10.195 -1.409 12.728 1.00 87.94 97 ILE A N 1
ATOM 781 C CA . ILE A 1 97 ? -11.080 -0.280 13.066 1.00 87.94 97 ILE A CA 1
ATOM 782 C C . ILE A 1 97 ? -10.408 0.650 14.074 1.00 87.94 97 ILE A C 1
ATOM 784 O O . ILE A 1 97 ? -10.385 1.860 13.876 1.00 87.94 97 ILE A O 1
ATOM 788 N N . LYS A 1 98 ? -9.784 0.105 15.126 1.00 89.44 98 LYS A N 1
ATOM 789 C CA . LYS A 1 98 ? -9.056 0.901 16.124 1.00 89.44 98 LYS A CA 1
ATOM 790 C C . LYS A 1 98 ? -7.960 1.752 15.473 1.00 89.44 98 LYS A C 1
ATOM 792 O O . LYS A 1 98 ? -7.820 2.926 15.816 1.00 89.44 98 LYS A O 1
ATOM 797 N N . ARG A 1 99 ? -7.198 1.179 14.532 1.00 89.25 99 ARG A N 1
ATOM 798 C CA . ARG A 1 99 ? -6.165 1.897 13.769 1.00 89.25 99 ARG A CA 1
ATOM 799 C C . ARG A 1 99 ? -6.773 3.024 12.932 1.00 89.25 99 ARG A C 1
ATOM 801 O O . ARG A 1 99 ? -6.243 4.131 12.956 1.00 89.25 99 ARG A O 1
ATOM 808 N N . TYR A 1 100 ? -7.885 2.762 12.248 1.00 88.69 100 TYR A N 1
ATOM 809 C CA . TYR A 1 100 ? -8.593 3.767 11.455 1.00 88.69 100 TYR A CA 1
ATOM 810 C C . TYR A 1 100 ? -9.109 4.928 12.317 1.00 88.69 100 TYR A C 1
ATOM 812 O O . TYR A 1 100 ? -8.793 6.084 12.044 1.00 88.69 100 TYR A O 1
ATOM 820 N N . CYS A 1 101 ? -9.804 4.631 13.420 1.00 88.12 101 CYS A N 1
ATOM 821 C CA . CYS A 1 101 ? -10.307 5.647 14.349 1.00 88.12 101 CYS A CA 1
ATOM 822 C C . CYS A 1 101 ? -9.182 6.517 14.928 1.00 88.12 101 CYS A C 1
ATOM 824 O O . CYS A 1 101 ? -9.365 7.716 15.126 1.00 88.12 101 CYS A O 1
ATOM 826 N N . ARG A 1 102 ? -8.012 5.922 15.203 1.00 87.88 102 ARG A N 1
ATOM 827 C CA . ARG A 1 102 ? -6.834 6.660 15.671 1.00 87.88 102 ARG A CA 1
ATOM 828 C C . ARG A 1 102 ? -6.322 7.629 14.603 1.00 87.88 102 ARG A C 1
ATOM 830 O O . ARG A 1 102 ? -6.174 8.808 14.906 1.00 87.88 102 ARG A O 1
ATOM 837 N N . LYS A 1 103 ? -6.127 7.152 13.369 1.00 88.00 103 LYS A N 1
ATOM 838 C CA . LYS A 1 103 ? -5.674 7.975 12.236 1.00 88.00 103 LYS A CA 1
ATOM 839 C C . LYS A 1 103 ? -6.614 9.159 11.989 1.00 88.00 103 LYS A C 1
ATOM 841 O O . LYS A 1 103 ? -6.156 10.284 11.849 1.00 88.00 103 LYS A O 1
ATOM 846 N N . TYR A 1 104 ? -7.927 8.923 12.042 1.00 86.56 104 TYR A N 1
ATOM 847 C CA . TYR A 1 104 ? -8.939 9.971 11.881 1.00 86.56 104 TYR A CA 1
ATOM 848 C C . TYR A 1 104 ? -8.831 11.078 12.943 1.00 86.56 104 TYR A C 1
ATOM 850 O O . TYR A 1 104 ? -8.936 12.265 12.636 1.00 86.56 104 TYR A O 1
ATOM 858 N N . ARG A 1 105 ? -8.592 10.706 14.208 1.00 85.00 105 ARG A N 1
ATOM 859 C CA . ARG A 1 105 ? -8.397 11.679 15.295 1.00 85.00 105 ARG A CA 1
ATOM 860 C C . ARG A 1 105 ? -7.106 12.471 15.120 1.00 85.00 105 ARG A C 1
ATOM 862 O O . ARG A 1 105 ? -7.129 13.682 15.305 1.00 85.00 105 ARG A O 1
ATOM 869 N N . GLU A 1 106 ? -6.014 11.807 14.747 1.00 85.88 106 GLU A N 1
ATOM 870 C CA . GLU A 1 106 ? -4.722 12.455 14.481 1.00 85.88 106 GLU A CA 1
ATOM 871 C C . GLU A 1 106 ? -4.838 13.477 13.337 1.00 85.88 106 GLU A C 1
ATOM 873 O O . GLU A 1 106 ? -4.401 14.615 13.493 1.00 85.88 106 GLU A O 1
ATOM 878 N N . GLU A 1 107 ? -5.524 13.132 12.243 1.00 84.94 107 GLU A N 1
ATOM 879 C CA . GLU A 1 107 ? -5.785 14.051 11.125 1.00 84.94 107 GLU A CA 1
ATOM 880 C C . GLU A 1 107 ? -6.646 15.257 11.544 1.00 84.94 107 GLU A C 1
ATOM 882 O O . GLU A 1 107 ? -6.370 16.388 11.138 1.00 84.94 107 GLU A O 1
ATOM 887 N N . LYS A 1 108 ? -7.671 15.052 12.386 1.00 83.00 108 LYS A N 1
ATOM 888 C CA . LYS A 1 108 ? -8.519 16.143 12.901 1.00 83.00 108 LYS A CA 1
ATOM 889 C C . LYS A 1 108 ? -7.740 17.092 13.815 1.00 83.00 108 LYS A C 1
ATOM 891 O O . LYS A 1 108 ? -7.907 18.304 13.711 1.00 83.00 108 LYS A O 1
ATOM 896 N N . VAL A 1 109 ? -6.877 16.551 14.677 1.00 78.38 109 VAL A N 1
ATOM 897 C CA . VAL A 1 109 ? -5.987 17.348 15.535 1.00 78.38 109 VAL A CA 1
ATOM 898 C C . VAL A 1 109 ? -4.997 18.137 14.681 1.00 78.38 109 VAL A C 1
ATOM 900 O O . VAL A 1 109 ? -4.860 19.337 14.878 1.00 78.38 109 VAL A O 1
ATOM 903 N N . GLN A 1 110 ? -4.363 17.513 13.686 1.00 76.94 110 GLN A N 1
ATOM 904 C CA . GLN A 1 110 ? -3.410 18.193 12.806 1.00 76.94 110 GLN A CA 1
ATOM 905 C C . GLN A 1 110 ? -4.058 19.353 12.035 1.00 76.94 110 GLN A C 1
ATOM 907 O O . GLN A 1 110 ? -3.482 20.436 11.982 1.00 76.94 110 GLN A O 1
ATOM 912 N N . LYS A 1 111 ? -5.274 19.159 11.502 1.00 75.88 111 LYS A N 1
ATOM 913 C CA . LYS A 1 111 ? -6.048 20.228 10.846 1.00 75.88 111 LYS A CA 1
ATOM 914 C C . LYS A 1 111 ? -6.371 21.393 11.782 1.00 75.88 111 LYS A C 1
ATOM 916 O O . LYS A 1 111 ? -6.361 22.527 11.334 1.00 75.88 111 LYS A O 1
ATOM 921 N N . ALA A 1 112 ? -6.657 21.122 13.056 1.00 68.75 112 ALA A N 1
ATOM 922 C CA . ALA A 1 112 ? -6.927 22.165 14.046 1.00 68.75 112 ALA A CA 1
ATOM 923 C C . ALA A 1 112 ? -5.658 22.919 14.492 1.00 68.75 112 ALA A C 1
ATOM 925 O O . ALA A 1 112 ? -5.744 24.065 14.926 1.00 68.75 112 ALA A O 1
ATOM 926 N N . THR A 1 113 ? -4.492 22.274 14.409 1.00 73.12 113 THR A N 1
ATOM 927 C CA . THR A 1 113 ? -3.202 22.843 14.829 1.00 73.12 113 THR A CA 1
ATOM 928 C C . THR A 1 113 ? -2.561 23.729 13.758 1.00 73.12 113 THR A C 1
ATOM 930 O O . THR A 1 113 ? -1.805 24.634 14.104 1.00 73.12 113 THR A O 1
ATOM 933 N N . ILE A 1 114 ? -2.852 23.500 12.474 1.00 69.38 114 ILE A N 1
ATOM 934 C CA . ILE A 1 114 ? -2.456 24.414 11.394 1.00 69.38 114 ILE A CA 1
ATOM 935 C C . ILE A 1 114 ? -3.317 25.681 11.541 1.00 69.38 114 ILE A C 1
ATOM 937 O O . ILE A 1 114 ? -4.491 25.675 11.178 1.00 69.38 114 ILE A O 1
ATOM 941 N N . ARG A 1 115 ? -2.747 26.717 12.164 1.00 52.97 115 ARG A N 1
ATOM 942 C CA . ARG A 1 115 ? -3.340 28.051 12.338 1.00 52.97 115 ARG A CA 1
ATOM 943 C C . ARG A 1 115 ? -2.934 28.989 11.215 1.00 52.97 115 ARG A C 1
ATOM 945 O O . ARG A 1 115 ? -1.779 28.860 10.752 1.00 52.97 115 ARG A O 1
#

Secondary structure (DSSP, 8-state):
--HHHHHHHHHHHHTT----HHHHHHHTTS-HHHHHHHHHHHHHT-HHHHHS---SS--TTTTTHHHHHHHHHTT--HHHHHHHHHHTT--S-HHHHHHHHHHHHHHHHHHHH--

Foldseek 3Di:
DDVVLLVVLVVCVVVVHDDPLVVSCVVVVHDSVVSVVSNVCSVVVNVVVVVDDPDPDDQLCVPVLVVLVVVVVVVDDLVVSVVVVVVVVRPDDSVSSVVVSVVVVVVVVVVVPPD